Protein AF-A0A349TIA0-F1 (afdb_monomer)

Solvent-accessible surface area (backbone atoms only — not comparable to full-atom values): 2971 Å² total; per-residue (Å²): 82,75,60,47,78,46,57,42,91,89,75,65,48,79,41,86,40,77,58,47,87,69,94,79,90,77,80,53,68,69,64,48,51,55,55,52,50,54,55,56,59,62,75,74,112

Radius of gyration: 18.88 Å; Cα contacts (8 Å, |Δi|>4): 32; chains: 1; bounding box: 32×28×39 Å

Foldseek 3Di:
DQWDWDADPVPRDTDTDHDDDDDDDDDDPVVVCVVVVVVVVVVVD

Structure (mmCIF, N/CA/C/O backbone):
data_AF-A0A349TIA0-F1
#
_entry.id   AF-A0A349TIA0-F1
#
loop_
_atom_site.group_PDB
_atom_site.id
_atom_site.type_symbol
_atom_site.label_atom_id
_atom_site.label_alt_id
_atom_site.label_comp_id
_atom_site.label_asym_id
_atom_site.label_entity_id
_atom_site.label_seq_id
_atom_site.pdbx_PDB_ins_code
_atom_site.Cartn_x
_atom_site.Cartn_y
_atom_site.Cartn_z
_atom_site.occupancy
_atom_site.B_iso_or_equiv
_atom_site.auth_seq_id
_atom_site.auth_comp_id
_atom_site.auth_asym_id
_atom_site.auth_atom_id
_atom_site.pdbx_PDB_model_num
ATOM 1 N N . ARG A 1 1 ? 8.590 3.232 -3.237 1.00 93.12 1 ARG A N 1
ATOM 2 C CA . ARG A 1 1 ? 9.094 1.913 -3.682 1.00 93.12 1 ARG A CA 1
ATOM 3 C C . ARG A 1 1 ? 10.3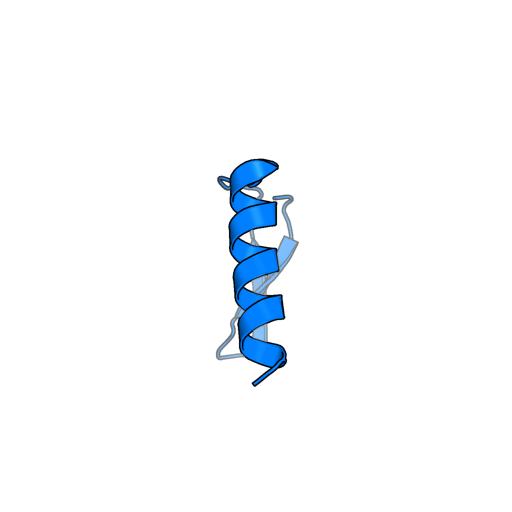17 2.172 -4.547 1.00 93.12 1 ARG A C 1
ATOM 5 O O . ARG A 1 1 ? 10.254 3.078 -5.370 1.00 93.12 1 ARG A O 1
ATOM 12 N N . VAL A 1 2 ? 11.399 1.431 -4.317 1.00 95.00 2 VAL A N 1
ATOM 13 C CA . VAL A 1 2 ? 12.665 1.569 -5.058 1.00 95.00 2 VAL A CA 1
ATOM 14 C C . VAL A 1 2 ? 12.536 1.048 -6.500 1.00 95.00 2 VAL A C 1
ATOM 16 O O . VAL A 1 2 ? 11.656 0.210 -6.740 1.00 95.00 2 VAL A O 1
ATOM 19 N N . PRO A 1 3 ? 13.364 1.531 -7.450 1.00 97.44 3 PRO A N 1
ATOM 20 C CA . PRO A 1 3 ? 13.455 0.953 -8.791 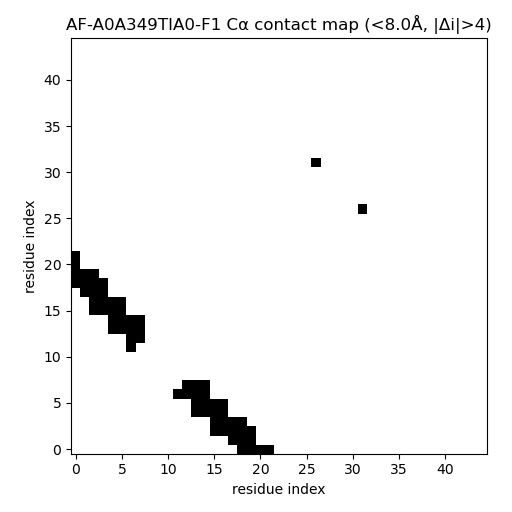1.00 97.44 3 PRO A CA 1
ATOM 21 C C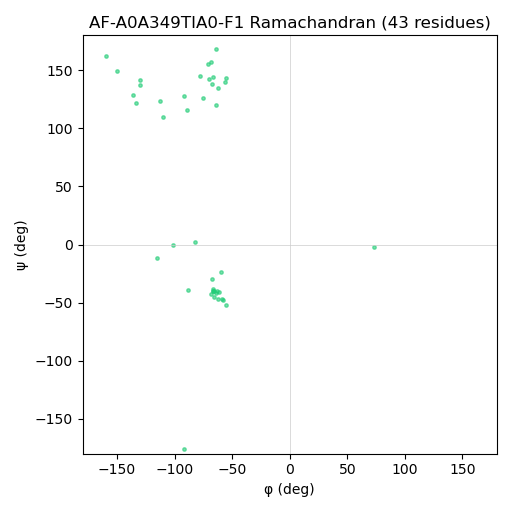 . PRO A 1 3 ? 13.788 -0.543 -8.737 1.00 97.44 3 PRO A C 1
ATOM 23 O O . PRO A 1 3 ? 14.544 -0.976 -7.868 1.00 97.44 3 PRO A O 1
ATOM 26 N N . ARG A 1 4 ? 13.212 -1.345 -9.639 1.00 97.12 4 ARG A N 1
ATOM 27 C CA . ARG A 1 4 ? 13.417 -2.806 -9.682 1.00 97.12 4 ARG A CA 1
ATOM 28 C C . ARG A 1 4 ? 13.084 -3.397 -11.050 1.00 97.12 4 ARG A C 1
ATOM 30 O O . ARG A 1 4 ? 12.327 -2.802 -11.810 1.00 97.12 4 ARG A O 1
ATOM 37 N N . ILE A 1 5 ? 13.562 -4.610 -11.324 1.00 97.56 5 ILE A N 1
ATOM 38 C CA . ILE A 1 5 ? 13.115 -5.403 -12.477 1.00 97.56 5 ILE A CA 1
ATOM 39 C C . ILE A 1 5 ? 11.909 -6.252 -12.058 1.00 97.56 5 ILE A C 1
ATOM 41 O O . ILE A 1 5 ? 11.994 -7.085 -11.158 1.00 97.56 5 ILE A O 1
ATOM 45 N N . GLY A 1 6 ? 10.757 -5.989 -12.670 1.00 96.12 6 GLY A N 1
ATOM 46 C CA . GLY A 1 6 ? 9.560 -6.818 -12.569 1.00 96.12 6 GLY A CA 1
ATOM 47 C C . GLY A 1 6 ? 9.492 -7.859 -13.686 1.00 96.12 6 GLY A C 1
ATOM 48 O O . GLY A 1 6 ? 10.395 -7.970 -14.513 1.00 96.12 6 GLY A O 1
ATOM 49 N N . ARG A 1 7 ? 8.387 -8.6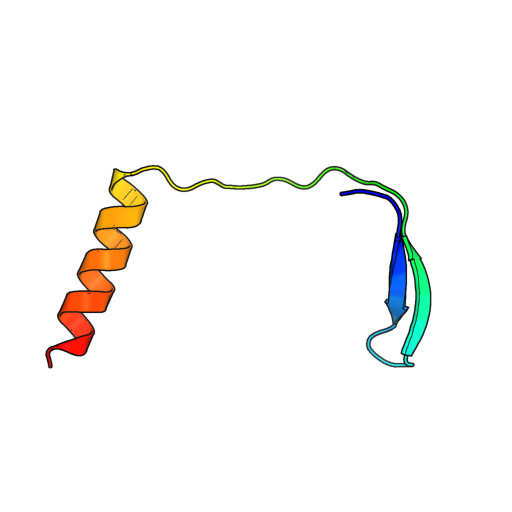05 -13.726 1.00 98.31 7 ARG A N 1
ATOM 50 C CA . ARG A 1 7 ? 8.070 -9.541 -14.809 1.00 98.31 7 ARG A CA 1
ATOM 51 C C . ARG A 1 7 ? 6.655 -9.297 -15.312 1.00 98.31 7 ARG A C 1
ATOM 53 O O . ARG A 1 7 ? 5.768 -9.019 -14.506 1.00 98.31 7 ARG A O 1
ATOM 60 N N . ASN A 1 8 ? 6.447 -9.409 -16.621 1.00 97.44 8 ASN A N 1
ATOM 61 C CA . ASN A 1 8 ? 5.110 -9.402 -17.205 1.00 97.44 8 ASN A CA 1
ATOM 62 C C . ASN A 1 8 ? 4.341 -10.648 -16.707 1.00 97.44 8 ASN A C 1
ATOM 64 O O . ASN A 1 8 ? 4.797 -11.758 -16.986 1.00 97.44 8 ASN A O 1
ATOM 68 N N . PRO A 1 9 ? 3.198 -10.508 -16.004 1.00 97.56 9 PRO A N 1
ATOM 69 C CA . PRO A 1 9 ? 2.459 -11.654 -15.464 1.00 97.56 9 PRO A CA 1
ATOM 70 C C . PRO A 1 9 ? 1.989 -12.660 -16.523 1.00 97.56 9 PRO A C 1
ATOM 72 O O . PRO A 1 9 ? 1.772 -13.820 -16.197 1.00 97.56 9 PRO A O 1
ATOM 75 N N . LYS A 1 10 ? 1.842 -12.230 -17.785 1.00 96.69 10 LYS A N 1
ATOM 76 C CA . LYS A 1 10 ? 1.368 -13.066 -18.894 1.00 96.69 10 LYS A CA 1
ATOM 77 C C . LYS A 1 10 ? 2.491 -13.825 -19.607 1.00 96.69 10 LYS A C 1
ATOM 79 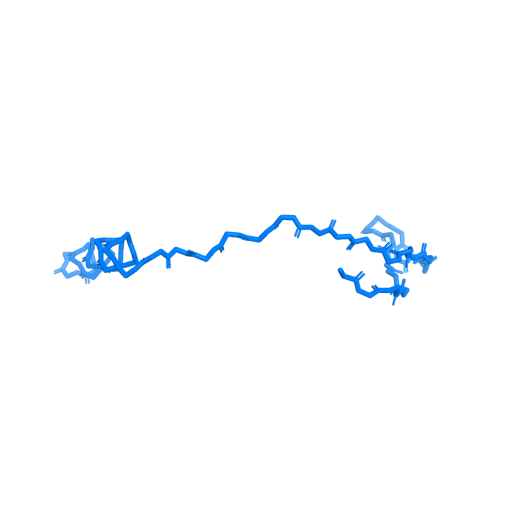O O . LYS A 1 10 ? 2.284 -14.959 -20.013 1.00 96.69 10 LYS A O 1
ATOM 84 N N . THR A 1 11 ? 3.656 -13.203 -19.799 1.00 96.75 11 THR A N 1
ATOM 85 C CA . THR A 1 11 ? 4.749 -13.754 -20.634 1.00 96.75 11 THR A CA 1
ATOM 86 C C . THR A 1 11 ? 6.020 -14.085 -19.853 1.00 96.75 11 THR A C 1
ATOM 88 O O . THR A 1 11 ? 6.935 -14.692 -20.398 1.00 96.75 11 THR A O 1
ATOM 91 N N . GLY A 1 12 ? 6.133 -13.646 -18.598 1.00 96.75 12 GLY A N 1
ATOM 92 C CA . GLY A 1 12 ? 7.312 -13.850 -17.753 1.00 96.75 12 GLY A CA 1
ATOM 93 C C . GLY A 1 12 ? 8.535 -13.002 -18.120 1.00 96.75 12 GLY A C 1
ATOM 94 O O . GLY A 1 12 ? 9.547 -13.071 -17.412 1.00 96.75 12 GLY A O 1
ATOM 95 N N . THR A 1 13 ? 8.453 -12.191 -19.181 1.00 97.94 13 THR A N 1
ATOM 96 C CA . THR A 1 13 ? 9.560 -11.353 -19.659 1.00 97.94 13 THR A CA 1
ATOM 97 C C . THR A 1 13 ? 9.904 -10.248 -18.654 1.00 97.94 13 THR A C 1
ATOM 99 O O . THR A 1 13 ? 9.005 -9.724 -17.984 1.00 97.94 13 THR A O 1
ATOM 102 N N . PRO A 1 14 ? 11.192 -9.892 -18.505 1.00 97.56 14 PRO A N 1
ATOM 103 C CA . PRO A 1 14 ? 11.619 -8.859 -17.569 1.00 97.56 14 PRO A CA 1
ATOM 104 C C . PRO A 1 14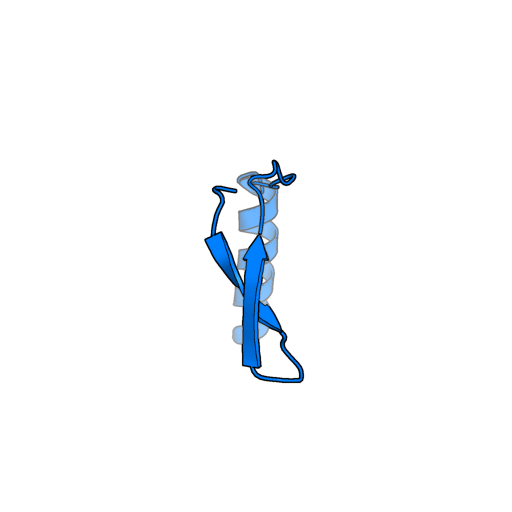 ? 11.177 -7.465 -18.032 1.00 97.56 14 PRO A C 1
ATOM 106 O O . PRO A 1 14 ? 11.214 -7.151 -19.219 1.00 97.56 14 PRO A O 1
ATOM 109 N N . VAL A 1 15 ? 10.780 -6.618 -17.080 1.00 97.25 15 VAL A N 1
ATOM 110 C CA . VAL A 1 15 ? 10.364 -5.227 -17.323 1.00 97.25 15 VAL A CA 1
ATOM 111 C C . VAL A 1 15 ? 10.995 -4.318 -16.271 1.00 97.25 15 VAL A C 1
ATOM 113 O O . VAL A 1 15 ? 10.863 -4.574 -15.073 1.00 97.25 15 VAL A O 1
ATOM 116 N N . ALA A 1 16 ? 11.663 -3.245 -16.694 1.00 97.38 16 ALA A N 1
ATOM 117 C CA . ALA A 1 16 ? 12.231 -2.260 -15.777 1.00 97.38 16 ALA A CA 1
ATOM 118 C C . ALA A 1 16 ? 11.132 -1.365 -15.183 1.00 97.38 16 ALA A C 1
ATOM 120 O O . ALA A 1 16 ? 10.346 -0.761 -15.911 1.00 97.38 16 ALA A O 1
ATOM 121 N N . LEU A 1 17 ? 11.075 -1.276 -13.853 1.00 96.75 17 LEU A N 1
ATOM 122 C CA . LEU A 1 17 ? 10.129 -0.435 -13.125 1.00 96.75 17 LEU A CA 1
ATOM 123 C C . LEU A 1 17 ? 10.883 0.686 -12.413 1.00 96.75 17 LEU A C 1
ATOM 125 O O . LEU A 1 17 ? 11.766 0.428 -11.590 1.00 96.75 17 LEU A O 1
ATOM 129 N N . SER A 1 18 ? 10.498 1.928 -12.701 1.00 97.19 18 SER A N 1
ATOM 130 C CA . SER A 1 18 ? 11.023 3.105 -12.015 1.00 97.19 18 SER A CA 1
ATOM 131 C C . SER A 1 18 ? 10.564 3.161 -10.554 1.00 97.19 18 SER A C 1
ATOM 133 O O . SER A 1 18 ? 9.561 2.561 -10.146 1.00 97.19 18 SER A O 1
ATOM 135 N N . GLY A 1 19 ? 11.330 3.885 -9.738 1.00 97.44 19 GLY A N 1
ATOM 136 C CA . GLY A 1 19 ? 10.952 4.161 -8.359 1.00 97.44 19 GLY A CA 1
ATOM 137 C C . GLY A 1 19 ? 9.728 5.074 -8.306 1.00 97.44 19 GLY A C 1
ATOM 138 O O . GLY A 1 19 ? 9.630 6.034 -9.064 1.00 97.44 19 GLY A O 1
ATOM 139 N N . LYS A 1 20 ? 8.793 4.784 -7.398 1.00 96.88 20 LYS A N 1
ATOM 140 C CA . LYS A 1 20 ? 7.611 5.629 -7.163 1.00 96.88 20 LYS A CA 1
ATOM 141 C C . LYS A 1 20 ? 7.121 5.556 -5.730 1.00 96.88 20 LYS A C 1
ATOM 143 O O . LYS A 1 20 ? 7.236 4.505 -5.090 1.00 96.88 20 LYS A O 1
ATOM 148 N N . TYR A 1 21 ? 6.531 6.631 -5.225 1.00 97.06 21 TYR A N 1
ATOM 149 C CA . TYR A 1 21 ? 5.843 6.609 -3.937 1.00 97.06 21 TYR A CA 1
ATOM 150 C C . TYR A 1 21 ? 4.468 5.961 -4.074 1.00 97.06 21 TYR A C 1
ATOM 152 O O . TYR A 1 21 ? 3.818 6.053 -5.112 1.00 97.06 21 TYR A O 1
ATOM 160 N N . VAL A 1 22 ? 4.064 5.242 -3.031 1.00 96.00 22 VAL A N 1
ATOM 161 C CA . VAL A 1 22 ? 2.742 4.621 -2.947 1.00 96.00 22 VAL A CA 1
ATOM 162 C C . VAL A 1 22 ? 2.135 5.000 -1.604 1.00 96.00 22 VAL A C 1
ATOM 164 O O . VAL A 1 22 ? 2.860 4.955 -0.603 1.00 96.00 22 VAL A O 1
ATOM 167 N N . PRO A 1 23 ? 0.844 5.357 -1.560 1.00 97.88 23 PRO A N 1
ATOM 168 C CA . PRO A 1 23 ? 0.143 5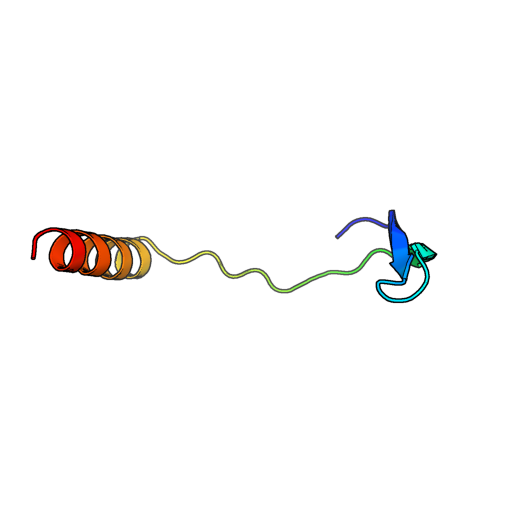.520 -0.299 1.00 97.88 23 PRO A CA 1
ATOM 169 C C . PRO A 1 23 ? 0.230 4.230 0.518 1.00 97.88 23 PRO A C 1
ATOM 171 O O . PRO A 1 23 ? 0.153 3.125 -0.024 1.00 97.88 23 PRO A O 1
ATOM 174 N N . HIS A 1 24 ? 0.421 4.370 1.824 1.00 97.44 24 HIS A N 1
ATOM 175 C CA . HIS A 1 24 ? 0.449 3.245 2.745 1.00 97.44 24 HIS A CA 1
ATOM 176 C C . HIS A 1 24 ? -0.417 3.573 3.953 1.00 97.44 24 HIS A C 1
ATOM 178 O O . HIS A 1 24 ? -0.149 4.538 4.666 1.00 97.44 24 HIS A O 1
ATOM 184 N N . PHE A 1 25 ? -1.419 2.739 4.212 1.00 97.31 25 PHE A N 1
ATOM 185 C CA . PHE A 1 25 ? -2.250 2.849 5.401 1.00 97.31 25 PHE A CA 1
ATOM 186 C C . PHE A 1 25 ? -1.673 1.988 6.528 1.00 97.31 25 PHE A C 1
ATOM 188 O O . PHE A 1 25 ? -1.393 0.807 6.336 1.00 97.31 25 PHE A O 1
ATOM 195 N N . LYS A 1 26 ? -1.475 2.581 7.708 1.00 97.25 26 LYS A N 1
ATOM 196 C CA . LYS A 1 26 ? -1.176 1.844 8.941 1.00 97.25 26 LYS A CA 1
ATOM 197 C C . LYS A 1 26 ? -2.402 1.953 9.849 1.00 97.25 26 LYS A C 1
ATOM 199 O O . LYS A 1 26 ? -2.642 3.051 10.348 1.00 97.25 26 LYS A O 1
ATOM 204 N N . PRO A 1 27 ? -3.172 0.870 10.066 1.00 97.56 27 PRO A N 1
ATOM 205 C CA . PRO A 1 27 ? -4.332 0.933 10.942 1.00 97.56 27 PRO A CA 1
ATOM 206 C C . PRO A 1 27 ? -3.897 1.271 12.368 1.00 97.56 27 PRO A C 1
ATOM 208 O O . PRO A 1 27 ? -2.934 0.690 12.890 1.00 97.56 27 PRO A O 1
ATOM 211 N N . GLY A 1 28 ? -4.625 2.200 12.987 1.00 98.06 28 GLY A N 1
ATOM 212 C CA . GLY A 1 28 ? -4.481 2.527 14.402 1.00 98.06 28 GLY A CA 1
ATOM 213 C C . GLY A 1 28 ? -4.856 1.349 15.303 1.00 98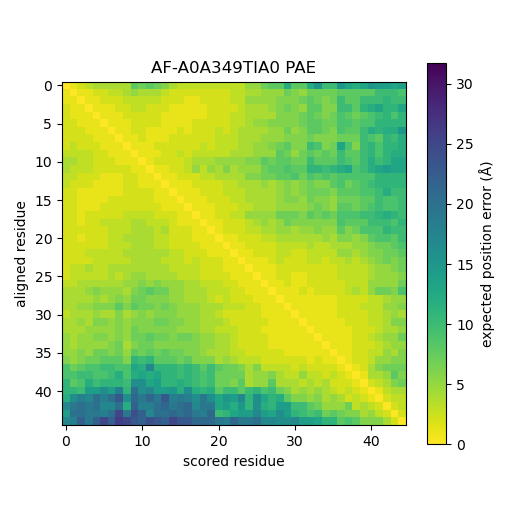.06 28 GLY A C 1
ATOM 214 O O . GLY A 1 28 ? -5.427 0.357 14.844 1.00 98.06 28 GLY A O 1
ATOM 215 N N . LYS A 1 29 ? -4.528 1.465 16.593 1.00 97.62 29 LYS A N 1
ATOM 216 C CA . LYS A 1 29 ? -4.758 0.409 17.588 1.00 97.62 29 LYS A CA 1
ATOM 217 C C . LYS A 1 29 ? -6.226 -0.025 17.636 1.00 97.62 29 LYS A C 1
ATOM 219 O O . LYS A 1 29 ? -6.509 -1.200 17.470 1.00 97.62 29 LYS A O 1
ATOM 224 N N . GLU A 1 30 ? -7.146 0.927 17.777 1.00 97.50 30 GLU A N 1
ATOM 225 C CA . GLU A 1 30 ? -8.575 0.633 17.941 1.00 97.50 30 GLU A CA 1
ATOM 226 C C . GLU A 1 30 ? -9.161 -0.158 16.759 1.00 97.50 30 GLU A C 1
ATOM 228 O O . GLU A 1 30 ? -9.822 -1.172 16.962 1.00 97.50 30 GLU A O 1
ATOM 233 N N . LEU A 1 31 ? -8.869 0.254 15.518 1.00 97.19 31 LEU A N 1
ATOM 234 C CA . LEU A 1 31 ? -9.340 -0.451 14.321 1.00 97.19 31 LEU A CA 1
ATOM 235 C C . LEU A 1 31 ? -8.757 -1.865 14.235 1.00 97.19 31 LEU A C 1
ATOM 237 O O . LEU A 1 31 ? -9.465 -2.807 13.893 1.00 97.19 31 LEU A O 1
ATOM 241 N N . ARG A 1 32 ? -7.467 -2.006 14.547 1.00 97.00 32 ARG A N 1
ATOM 242 C CA . ARG A 1 32 ? -6.783 -3.300 14.535 1.00 97.00 32 ARG A CA 1
ATOM 243 C C . ARG A 1 32 ? -7.389 -4.254 15.557 1.00 97.00 32 ARG A C 1
ATOM 245 O O . ARG A 1 32 ? -7.674 -5.392 15.211 1.00 97.00 32 ARG A O 1
ATOM 252 N N . ASP A 1 33 ? -7.614 -3.779 16.777 1.00 97.06 33 ASP A N 1
ATOM 253 C CA . ASP A 1 33 ? -8.160 -4.589 17.863 1.00 97.06 33 ASP A CA 1
ATOM 254 C C . ASP A 1 33 ? -9.603 -5.008 17.560 1.00 97.06 33 ASP A C 1
ATOM 256 O O . ASP A 1 33 ? -9.931 -6.183 17.688 1.00 97.06 33 ASP A O 1
ATOM 260 N N . ARG A 1 34 ? -10.452 -4.083 17.082 1.00 96.50 34 ARG A N 1
ATOM 261 C CA . ARG A 1 34 ? -11.842 -4.400 16.711 1.00 96.50 34 ARG A CA 1
ATOM 262 C C . ARG A 1 34 ? -11.924 -5.489 15.641 1.00 96.50 34 ARG A C 1
ATOM 264 O O . ARG A 1 34 ? -12.680 -6.438 15.816 1.00 96.50 34 ARG A O 1
ATOM 271 N N . VAL A 1 35 ? -11.138 -5.366 14.569 1.00 95.25 35 VAL A N 1
ATOM 272 C CA . VAL A 1 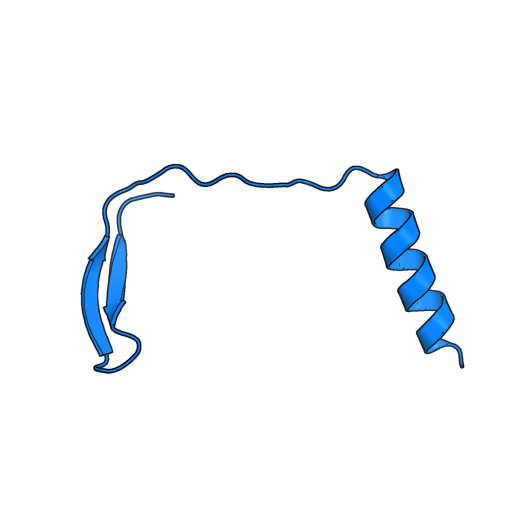35 ? -11.124 -6.346 13.467 1.00 95.25 35 VAL A CA 1
ATOM 273 C C . VAL A 1 35 ? -10.527 -7.681 13.911 1.00 95.25 35 VAL A C 1
ATOM 275 O O . VAL A 1 35 ? -11.060 -8.734 13.587 1.00 95.25 35 VAL A O 1
ATOM 278 N N . ASN A 1 36 ? -9.438 -7.668 14.678 1.00 95.00 36 ASN A N 1
ATOM 279 C CA . ASN A 1 36 ? -8.832 -8.913 15.146 1.00 95.00 36 ASN A CA 1
ATOM 280 C C . ASN A 1 36 ? -9.754 -9.662 16.119 1.00 95.00 36 ASN A C 1
ATOM 282 O O . ASN A 1 36 ? -9.871 -10.880 16.026 1.00 95.00 36 ASN A O 1
ATOM 286 N N . ASN A 1 37 ? -10.436 -8.950 17.021 1.00 94.12 37 ASN A N 1
ATOM 287 C CA . ASN A 1 37 ? -11.352 -9.565 17.980 1.00 94.12 37 ASN A CA 1
ATOM 288 C C . ASN A 1 37 ? -12.578 -10.177 17.293 1.00 94.12 37 ASN A C 1
ATOM 290 O O . ASN A 1 37 ? -12.973 -11.274 17.674 1.00 94.12 37 ASN A O 1
ATOM 294 N N . SER A 1 38 ? -13.146 -9.525 16.268 1.00 91.88 38 SER A N 1
ATOM 295 C CA . SER A 1 38 ? -14.280 -10.101 15.530 1.00 91.88 38 SER A CA 1
ATOM 296 C C . SER A 1 38 ? -13.905 -11.424 14.859 1.00 91.88 38 SER A C 1
ATOM 298 O O . SER A 1 38 ? -14.659 -12.387 14.950 1.00 91.88 38 SER A O 1
ATOM 300 N N . LEU A 1 39 ? -12.703 -11.509 14.277 1.00 89.38 39 LEU A N 1
ATOM 301 C CA . LEU A 1 39 ? -12.197 -12.752 13.688 1.00 89.38 39 LEU A CA 1
ATOM 302 C C . LEU A 1 39 ? -12.014 -13.857 14.738 1.00 89.38 39 LEU A C 1
ATOM 304 O O . LEU A 1 39 ? -12.300 -15.019 14.467 1.00 89.38 39 LEU A O 1
ATOM 308 N N . LEU A 1 40 ? -11.530 -13.527 15.938 1.00 85.50 40 LEU A N 1
ATOM 309 C CA . LEU A 1 40 ? -11.364 -14.514 17.011 1.00 85.50 40 LEU A CA 1
ATOM 310 C C . LEU A 1 40 ? -12.708 -15.055 17.509 1.00 85.50 40 LEU A C 1
ATOM 312 O O . LEU A 1 40 ? -12.810 -16.244 17.789 1.00 85.50 40 LEU A O 1
ATOM 316 N N . THR A 1 41 ? -13.733 -14.206 17.596 1.00 82.81 41 THR A N 1
ATOM 317 C CA . THR A 1 41 ? -15.081 -14.617 18.004 1.00 82.81 41 THR A CA 1
ATOM 318 C C . THR A 1 41 ? -15.736 -15.548 16.982 1.00 82.81 41 THR A C 1
ATOM 320 O O . THR A 1 41 ? -16.359 -16.526 17.377 1.00 82.81 41 THR A O 1
ATOM 323 N N . GLU A 1 42 ? -15.564 -15.296 15.682 1.00 75.00 42 GLU A N 1
ATOM 324 C CA . GLU A 1 42 ? -16.122 -16.148 14.619 1.00 75.00 42 GLU A CA 1
ATOM 325 C C . GLU A 1 42 ? -15.487 -17.545 14.565 1.00 75.00 42 GLU A C 1
ATOM 327 O O . GLU A 1 42 ? -16.162 -18.502 14.214 1.00 75.00 42 GLU A O 1
ATOM 332 N N . ASN A 1 43 ? -14.219 -17.687 14.963 1.00 72.62 43 ASN A N 1
ATOM 333 C CA . ASN A 1 43 ? -13.513 -18.976 14.975 1.00 72.62 43 ASN A CA 1
ATOM 334 C C . ASN A 1 43 ? -13.793 -19.837 16.225 1.00 72.62 43 ASN A C 1
ATOM 336 O O . ASN A 1 43 ? -13.174 -20.889 16.390 1.00 72.62 43 ASN A O 1
ATOM 340 N N . GLN A 1 44 ? -14.655 -19.379 17.139 1.00 62.03 44 GLN A N 1
ATOM 341 C CA . GLN A 1 44 ? -15.082 -20.148 18.317 1.00 62.03 44 GLN A CA 1
ATOM 342 C C . GLN A 1 44 ? -16.471 -20.786 18.172 1.00 62.03 44 GLN A C 1
ATOM 344 O O . GLN A 1 44 ? -16.907 -21.480 19.092 1.00 62.03 44 GLN A O 1
ATOM 349 N N . PHE A 1 45 ? -17.133 -20.580 17.034 1.00 56.66 45 PHE A N 1
ATOM 350 C CA . PHE A 1 45 ? -18.351 -21.283 16.631 1.00 56.66 45 PHE A CA 1
ATOM 351 C C . PHE A 1 45 ? -18.048 -22.245 15.478 1.00 56.66 45 PHE A C 1
ATOM 353 O O . PHE A 1 45 ? -18.801 -23.236 15.352 1.00 56.66 45 PHE A O 1
#

Secondary structure (DSSP, 8-state):
---EEEE-TTT--EEEE-----------HHHHHHHHHHHHHHTT-

pLDDT: mean 93.33, std 9.17, range [56.66, 98.31]

Sequence (45 aa):
RVPRIGRNPKTGTPVALSGKYVPHFKPGKELRDRVNNSLLTENQF

Mean predicted aligned error: 5.33 Å

Nearest PDB structures (foldseek):
  5lvt-assembly2_B  TM=8.799E-01  e=6.152E-02  Lactococcus lactis subsp. lactis Il1403